Protein AF-A0A2N4SGA1-F1 (afdb_monomer)

Radius of gyration: 14.87 Å; Cα contacts (8 Å, |Δi|>4): 274; chains: 1; bounding box: 40×28×42 Å

Sequence (155 aa):
MSNAGHPCEVLADAYFIETTIGPIQKVRICLWGPPTNVFRSWHELAGVMGFTLVHVCHESFHETISSVAFSSSSPEAADVVITDGWPRGTEQLSRPLSVEDLARMGNPVLLPTPPFTVGGELSVDPCRYPHFAGYEQKKLLLPVQRAVLQHLLAT

Nearest PDB structures (foldseek):
  2ef0-assembly1_A  TM=8.907E-01  e=1.026E-07  Thermus thermophilus HB8
  4f2g-assembly1_A  TM=8.649E-01  e=8.413E-08  Burkholderia thailandensis E264
  8qev-assembly1_C  TM=8.915E-01  e=1.629E-07  Arabidopsis thaliana
  8qeu-assembly1_C  TM=8.936E-01  e=2.122E-07  Arabidopsis thaliana
  8qev-assembly1_A  TM=8.881E-01  e=2.587E-07  Arabidopsis thaliana

Mean predicted aligned error: 2.51 Å

Structure (mmCIF, N/CA/C/O backbone):
data_AF-A0A2N4SGA1-F1
#
_entry.id   AF-A0A2N4SGA1-F1
#
loop_
_atom_site.group_PDB
_atom_site.id
_atom_site.type_symbol
_atom_site.label_atom_id
_atom_site.label_alt_id
_atom_site.label_comp_id
_atom_site.label_asym_id
_atom_site.label_entity_id
_atom_site.label_seq_id
_atom_site.pdbx_PDB_ins_code
_atom_site.Cartn_x
_atom_site.Cartn_y
_atom_site.Cartn_z
_atom_site.occupancy
_atom_site.B_iso_or_equiv
_atom_site.auth_seq_id
_atom_site.auth_comp_id
_atom_site.auth_asym_id
_atom_site.auth_atom_id
_atom_site.pdbx_PDB_model_num
ATOM 1 N N . MET A 1 1 ? -3.295 12.335 8.529 1.00 90.31 1 MET A N 1
ATOM 2 C CA . MET A 1 1 ? -1.951 11.940 8.064 1.00 90.31 1 MET A CA 1
ATOM 3 C C . MET A 1 1 ? -0.922 12.715 8.868 1.00 90.31 1 MET A C 1
ATOM 5 O O . MET A 1 1 ? -1.178 13.871 9.186 1.00 90.31 1 MET A O 1
ATOM 9 N N . SER A 1 2 ? 0.206 12.095 9.195 1.00 95.69 2 SER A N 1
ATOM 10 C CA . SER A 1 2 ? 1.396 12.749 9.747 1.00 95.69 2 SER A CA 1
ATOM 11 C C . SER A 1 2 ? 2.645 12.219 9.037 1.00 95.69 2 SER A C 1
ATOM 13 O O . SER A 1 2 ? 2.550 11.318 8.204 1.00 95.69 2 SER A O 1
ATOM 15 N N . ASN A 1 3 ? 3.828 12.727 9.387 1.00 93.00 3 ASN A N 1
ATOM 16 C CA . ASN A 1 3 ? 5.085 12.132 8.919 1.00 93.00 3 ASN A CA 1
ATOM 17 C C . ASN A 1 3 ? 5.270 10.691 9.421 1.00 93.00 3 ASN A C 1
ATOM 19 O O . ASN A 1 3 ? 5.957 9.904 8.776 1.00 93.00 3 ASN A O 1
ATOM 23 N N . ALA A 1 4 ? 4.674 10.337 10.562 1.00 93.50 4 ALA A N 1
ATOM 24 C CA . ALA A 1 4 ? 4.817 9.012 11.152 1.00 93.50 4 ALA A CA 1
ATOM 25 C C . ALA A 1 4 ? 3.884 7.985 10.495 1.00 93.50 4 ALA A C 1
ATOM 27 O O . ALA A 1 4 ? 4.346 6.891 10.184 1.00 93.50 4 ALA A O 1
ATOM 28 N N . GLY A 1 5 ? 2.626 8.352 10.215 1.00 96.50 5 GLY A N 1
ATOM 29 C CA . GLY A 1 5 ? 1.622 7.403 9.730 1.00 96.50 5 GLY A CA 1
ATOM 30 C C . GLY A 1 5 ? 0.476 8.012 8.919 1.00 96.50 5 GLY A C 1
ATOM 31 O O . GLY A 1 5 ? 0.158 9.207 9.014 1.00 96.50 5 GLY A O 1
ATOM 32 N N . HIS A 1 6 ? -0.189 7.153 8.149 1.00 97.94 6 HIS A N 1
ATOM 33 C CA . HIS A 1 6 ? -1.406 7.463 7.402 1.00 97.94 6 HIS A CA 1
ATOM 34 C C . HIS A 1 6 ? -2.539 6.437 7.654 1.00 97.94 6 HIS A C 1
ATOM 36 O O . HIS A 1 6 ? -3.114 5.900 6.709 1.00 97.94 6 HIS A O 1
ATOM 42 N N . PRO A 1 7 ? -2.956 6.200 8.913 1.00 97.62 7 PRO A N 1
ATOM 43 C CA . PRO A 1 7 ? -3.817 5.066 9.268 1.00 97.62 7 PRO A CA 1
ATOM 44 C C . PRO A 1 7 ? -5.193 5.066 8.587 1.00 97.62 7 PRO A C 1
ATOM 46 O O . PRO A 1 7 ? -5.674 4.011 8.203 1.00 97.62 7 PRO A O 1
ATOM 49 N N . CYS A 1 8 ? -5.826 6.226 8.369 1.00 97.88 8 CYS A N 1
ATOM 50 C CA . CYS A 1 8 ? -7.130 6.264 7.689 1.00 97.88 8 CYS A CA 1
ATOM 51 C C . CYS A 1 8 ? -7.067 5.869 6.204 1.00 97.88 8 CYS A C 1
ATOM 53 O O . CYS A 1 8 ? -8.092 5.485 5.655 1.00 97.88 8 CYS A O 1
ATOM 55 N N . GLU A 1 9 ? -5.900 5.998 5.563 1.00 98.38 9 GLU A N 1
ATOM 56 C CA . GLU A 1 9 ? -5.691 5.504 4.195 1.00 98.38 9 GLU A CA 1
ATOM 57 C C . GLU A 1 9 ? -5.621 3.982 4.218 1.00 98.38 9 GLU A C 1
ATOM 59 O O . GLU A 1 9 ? -6.418 3.311 3.575 1.00 98.38 9 GLU A O 1
ATOM 64 N N . VAL A 1 10 ? -4.744 3.454 5.074 1.00 98.56 10 VAL A N 1
ATOM 65 C CA . VAL A 1 10 ? -4.513 2.017 5.232 1.00 98.56 10 VAL A CA 1
ATOM 66 C C . VAL A 1 10 ? -5.769 1.275 5.689 1.00 98.56 10 VAL A C 1
ATOM 68 O O . VAL A 1 10 ? -6.042 0.184 5.207 1.00 98.56 10 VAL A O 1
ATOM 71 N N . LEU A 1 11 ? -6.586 1.860 6.569 1.00 98.62 11 LEU A N 1
ATOM 72 C CA . LEU A 1 11 ? -7.875 1.273 6.946 1.00 98.62 11 LEU A CA 1
ATOM 73 C C . LEU A 1 11 ? -8.864 1.238 5.774 1.00 98.62 11 LEU A C 1
ATOM 75 O O . LEU A 1 11 ? -9.656 0.303 5.683 1.00 98.62 11 LEU A O 1
ATOM 79 N N . ALA A 1 12 ? -8.834 2.231 4.882 1.00 98.69 12 ALA A N 1
ATOM 80 C CA . ALA A 1 12 ? -9.680 2.228 3.694 1.00 98.69 12 ALA A CA 1
ATOM 81 C C . ALA A 1 12 ? -9.192 1.220 2.648 1.00 98.69 12 ALA A C 1
ATOM 83 O O . ALA A 1 12 ? -10.019 0.508 2.079 1.00 98.69 12 ALA A O 1
ATOM 84 N N . ASP A 1 13 ? -7.876 1.089 2.461 1.00 98.69 13 ASP A N 1
ATOM 85 C CA . ASP A 1 13 ? -7.301 0.008 1.657 1.00 98.69 13 ASP A CA 1
ATOM 86 C C . ASP A 1 13 ? -7.669 -1.365 2.227 1.00 98.69 13 ASP A C 1
ATOM 88 O O . ASP A 1 13 ? -8.148 -2.234 1.507 1.00 98.69 13 ASP A O 1
ATOM 92 N N . ALA A 1 14 ? -7.481 -1.571 3.530 1.00 98.62 14 ALA A N 1
ATOM 93 C CA . ALA A 1 14 ? -7.787 -2.832 4.193 1.00 98.62 14 ALA A CA 1
ATOM 94 C C . ALA A 1 14 ? -9.269 -3.190 4.058 1.00 98.62 14 ALA A C 1
ATOM 96 O O . ALA A 1 14 ? -9.598 -4.331 3.744 1.00 98.62 14 ALA A O 1
ATOM 97 N N . TYR A 1 15 ? -10.161 -2.209 4.216 1.00 98.69 15 TYR A N 1
ATOM 98 C CA . TYR A 1 15 ? -11.590 -2.395 3.987 1.00 98.69 15 TYR A CA 1
ATOM 99 C C . TYR A 1 15 ? -11.901 -2.744 2.524 1.00 98.69 15 TYR A C 1
ATOM 101 O O . TYR A 1 15 ? -12.713 -3.634 2.268 1.00 98.69 15 TYR A O 1
ATOM 109 N N . PHE A 1 16 ? -11.240 -2.099 1.557 1.00 98.81 16 PHE A N 1
ATOM 110 C CA . PHE A 1 16 ? -11.352 -2.455 0.140 1.00 98.81 16 PHE A CA 1
ATOM 111 C C . PHE A 1 16 ? -10.943 -3.914 -0.107 1.00 98.81 16 PHE A C 1
ATOM 113 O O . PHE A 1 16 ? -11.695 -4.667 -0.727 1.00 98.81 16 PHE A O 1
ATOM 120 N N . ILE A 1 17 ? -9.781 -4.322 0.412 1.00 98.69 17 ILE A N 1
ATOM 121 C CA . ILE A 1 17 ? -9.246 -5.680 0.267 1.00 98.69 17 ILE A CA 1
ATOM 122 C C . ILE A 1 17 ? -10.202 -6.703 0.885 1.00 98.69 17 ILE A C 1
ATOM 124 O O . ILE A 1 17 ? -10.622 -7.628 0.190 1.00 98.69 17 ILE A O 1
ATOM 128 N N . GLU A 1 18 ? -10.598 -6.493 2.143 1.00 98.38 18 GLU A N 1
ATOM 129 C CA . GLU A 1 18 ? -11.495 -7.378 2.897 1.00 98.38 18 GLU A CA 1
ATOM 130 C C . GLU A 1 18 ? -12.815 -7.625 2.152 1.00 98.38 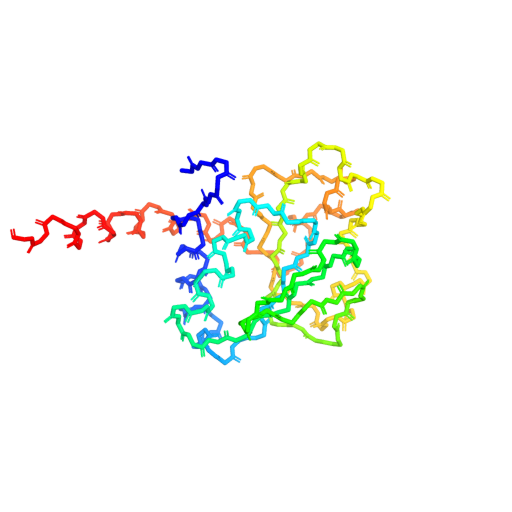18 GLU A C 1
ATOM 132 O O . GLU A 1 18 ? -13.320 -8.745 2.104 1.00 98.38 18 GLU A O 1
ATOM 137 N N . THR A 1 19 ? -13.373 -6.574 1.544 1.00 98.25 19 THR A N 1
ATOM 138 C CA . THR A 1 19 ? -14.709 -6.618 0.932 1.00 98.25 19 THR A CA 1
ATOM 139 C C . THR A 1 19 ? -14.718 -7.002 -0.545 1.00 98.25 19 THR A C 1
ATOM 141 O O . THR A 1 19 ? -15.749 -7.458 -1.037 1.00 98.25 19 THR A O 1
ATOM 144 N N . THR A 1 20 ? -13.601 -6.831 -1.256 1.00 98.12 20 THR A N 1
ATOM 145 C CA . THR A 1 20 ? -13.543 -7.011 -2.719 1.00 98.12 20 THR A CA 1
ATOM 146 C C . THR A 1 20 ? -12.687 -8.201 -3.137 1.00 98.12 20 THR A C 1
ATOM 148 O O . THR A 1 20 ? -12.990 -8.859 -4.129 1.00 98.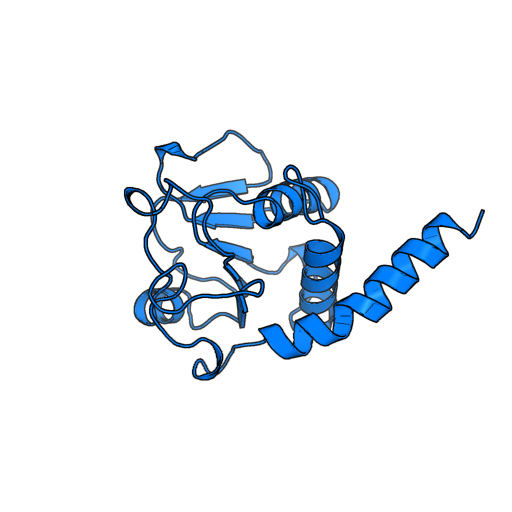12 20 THR A O 1
ATOM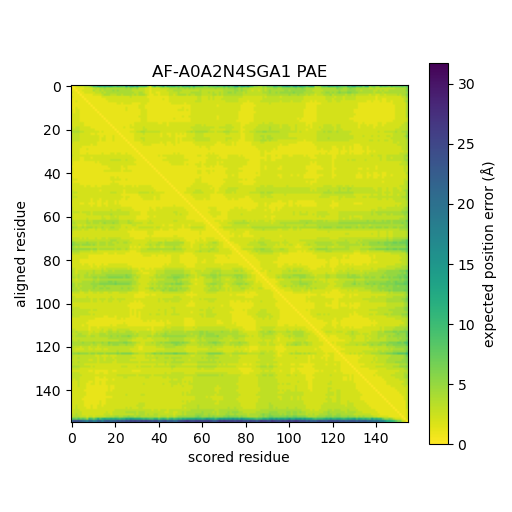 151 N N . ILE A 1 21 ? -11.614 -8.480 -2.398 1.00 97.69 21 ILE A N 1
ATOM 152 C CA . ILE A 1 21 ? -10.614 -9.491 -2.763 1.00 97.69 21 ILE A CA 1
ATOM 153 C C . ILE A 1 21 ? -10.780 -10.726 -1.881 1.00 97.69 21 ILE A C 1
ATOM 155 O O . ILE A 1 21 ? -10.804 -11.851 -2.378 1.00 97.69 21 ILE A O 1
ATOM 159 N N . GLY A 1 22 ? -10.949 -10.521 -0.578 1.00 98.00 22 GLY A N 1
ATOM 160 C CA . GLY A 1 22 ? -11.203 -11.581 0.387 1.00 98.00 22 GLY A CA 1
ATOM 161 C C . GLY A 1 22 ? -10.638 -11.251 1.766 1.00 98.00 22 GLY A C 1
ATOM 162 O O . GLY A 1 22 ? -10.036 -10.192 1.937 1.00 98.00 22 GLY A O 1
ATOM 163 N N . PRO A 1 23 ? -10.791 -12.170 2.739 1.00 98.12 23 PRO A N 1
ATOM 164 C CA . PRO A 1 23 ? -10.335 -11.954 4.109 1.00 98.12 23 PRO A CA 1
ATOM 165 C C . PRO A 1 23 ? -8.863 -11.553 4.137 1.00 98.12 23 PRO A C 1
ATOM 167 O O . PRO A 1 23 ? -8.021 -12.315 3.657 1.00 98.12 23 PRO A O 1
ATOM 170 N N . ILE A 1 24 ? -8.545 -10.389 4.699 1.00 97.50 24 ILE A N 1
ATOM 171 C CA . ILE A 1 24 ? -7.235 -9.741 4.574 1.00 97.50 24 ILE A CA 1
ATOM 172 C C . ILE A 1 24 ? -6.090 -10.633 5.062 1.00 97.50 24 ILE A C 1
ATOM 174 O O . ILE A 1 24 ? -5.020 -10.649 4.463 1.00 97.50 24 ILE A O 1
ATOM 178 N N . GLN A 1 25 ? -6.334 -11.475 6.072 1.00 97.31 25 GLN A N 1
ATOM 179 C CA . GLN A 1 25 ? -5.352 -12.434 6.593 1.00 97.31 25 GLN A CA 1
ATOM 180 C C . GLN A 1 25 ? -4.988 -13.550 5.601 1.00 97.31 25 GLN A C 1
ATOM 182 O O . GLN A 1 25 ? -4.027 -14.283 5.826 1.00 97.31 25 GLN A O 1
ATOM 187 N N . LYS A 1 26 ? -5.768 -13.722 4.531 1.00 98.12 26 LYS A N 1
ATOM 188 C CA . LYS A 1 26 ? -5.543 -14.708 3.465 1.00 98.12 26 LYS A CA 1
ATOM 189 C C . LYS A 1 26 ? -5.04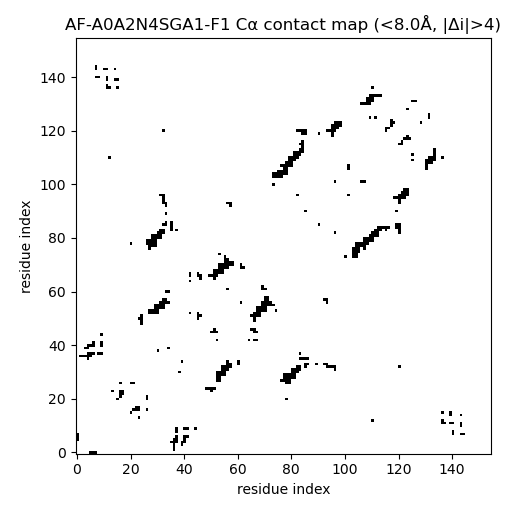2 -14.073 2.167 1.00 98.12 26 LYS A C 1
ATOM 191 O O . LYS A 1 26 ? -4.723 -14.812 1.239 1.00 98.12 26 LYS A O 1
ATOM 196 N N . VAL A 1 27 ? -4.990 -12.743 2.088 1.00 98.56 27 VAL A N 1
ATOM 197 C CA . VAL A 1 27 ? -4.576 -11.997 0.893 1.00 98.56 27 VAL A CA 1
ATOM 198 C C . VAL A 1 27 ? -3.070 -11.745 0.941 1.00 98.56 27 VAL A C 1
ATOM 200 O O . VAL A 1 27 ? -2.532 -11.296 1.951 1.00 98.56 27 VAL A O 1
ATOM 203 N N . ARG A 1 28 ? -2.369 -11.998 -0.167 1.00 98.75 28 ARG A N 1
ATOM 204 C CA . ARG A 1 28 ? -0.934 -11.712 -0.304 1.00 98.75 28 ARG A CA 1
ATOM 205 C C . ARG A 1 28 ?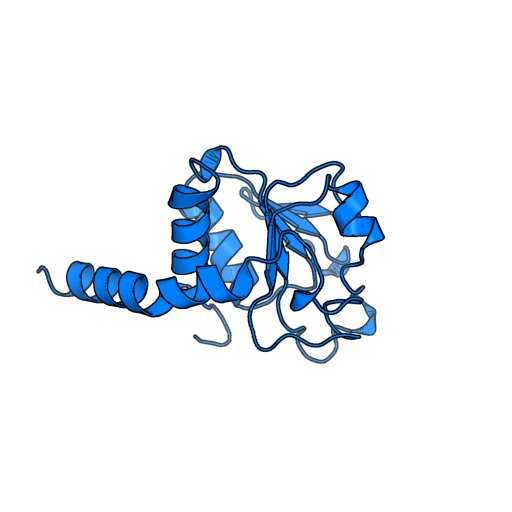 -0.734 -10.247 -0.667 1.00 98.75 28 ARG A C 1
ATOM 207 O O . ARG A 1 28 ? -0.904 -9.853 -1.824 1.00 98.75 28 ARG A O 1
ATOM 214 N N . ILE A 1 29 ? -0.371 -9.453 0.333 1.00 98.88 29 ILE A N 1
ATOM 215 C CA . ILE A 1 29 ? -0.157 -8.009 0.204 1.00 98.88 29 ILE A CA 1
ATOM 216 C C . ILE A 1 29 ? 1.333 -7.727 0.006 1.00 98.88 29 ILE A C 1
ATOM 218 O O . ILE A 1 29 ? 2.169 -8.176 0.792 1.00 98.88 29 ILE A O 1
ATOM 222 N N . CYS A 1 30 ? 1.655 -6.961 -1.035 1.00 98.88 30 CYS A N 1
ATOM 223 C CA . CYS A 1 30 ? 3.003 -6.508 -1.349 1.00 98.88 30 CYS A CA 1
ATOM 224 C C . CYS A 1 30 ? 3.072 -4.975 -1.319 1.00 98.88 30 CYS A C 1
ATOM 226 O O . CYS A 1 30 ? 2.399 -4.301 -2.094 1.00 98.88 30 CYS A O 1
ATOM 228 N N . LEU A 1 31 ? 3.924 -4.419 -0.463 1.00 98.88 31 LEU A N 1
ATOM 229 C CA . LEU A 1 31 ? 4.294 -3.004 -0.465 1.00 98.88 31 LEU A CA 1
ATOM 230 C C . LEU A 1 31 ? 5.506 -2.811 -1.378 1.00 98.88 31 LEU A C 1
ATOM 232 O O . LEU A 1 31 ? 6.466 -3.574 -1.283 1.00 98.88 31 LEU A O 1
ATOM 236 N N . TRP A 1 32 ? 5.481 -1.806 -2.248 1.00 98.75 32 TRP A N 1
ATOM 237 C CA . TRP A 1 32 ? 6.531 -1.568 -3.235 1.00 98.75 32 TRP A CA 1
ATOM 238 C C . TRP A 1 32 ? 7.129 -0.170 -3.136 1.00 98.75 32 TRP A C 1
ATOM 240 O O . TRP A 1 32 ? 6.462 0.821 -3.447 1.00 98.75 32 TRP A O 1
ATOM 250 N N . GLY A 1 33 ? 8.413 -0.098 -2.791 1.00 98.25 33 GLY A N 1
ATOM 251 C CA . GLY A 1 33 ? 9.167 1.149 -2.701 1.00 98.25 33 GLY A CA 1
ATOM 252 C C . GLY A 1 33 ? 9.769 1.388 -1.312 1.00 98.25 33 GLY A C 1
ATOM 253 O O . GLY A 1 33 ? 9.636 0.553 -0.416 1.00 98.25 33 GLY A O 1
ATOM 254 N N . PRO A 1 34 ? 10.450 2.524 -1.109 1.00 97.94 34 PRO A N 1
ATOM 255 C CA . PRO A 1 34 ? 11.072 2.878 0.162 1.00 97.94 34 PRO A CA 1
ATOM 256 C C . PRO A 1 34 ? 10.017 3.054 1.275 1.00 97.94 34 PRO A C 1
ATOM 258 O O . PRO A 1 34 ? 8.847 3.299 0.980 1.00 97.94 34 PRO A O 1
ATOM 261 N N . PRO A 1 35 ? 10.393 2.958 2.564 1.00 97.56 35 PRO A N 1
ATOM 262 C CA . PRO A 1 35 ? 9.454 3.140 3.668 1.00 97.56 35 PRO A CA 1
ATOM 263 C C . PRO A 1 35 ? 8.790 4.525 3.671 1.00 97.56 35 PRO A C 1
ATOM 265 O O . PRO A 1 35 ? 9.455 5.555 3.806 1.00 97.56 35 PRO A O 1
ATOM 268 N N . THR A 1 36 ? 7.459 4.553 3.617 1.00 98.06 36 THR A N 1
ATOM 269 C CA . THR A 1 36 ? 6.645 5.773 3.735 1.00 98.06 36 THR A CA 1
ATOM 270 C C . THR A 1 36 ? 5.791 5.759 5.003 1.00 98.06 36 THR A C 1
ATOM 272 O O . THR A 1 36 ? 5.793 4.795 5.771 1.00 98.06 36 THR A O 1
ATOM 275 N N . ASN A 1 37 ? 5.059 6.845 5.263 1.00 98.06 37 ASN A N 1
ATOM 276 C CA . ASN A 1 37 ? 4.081 6.876 6.353 1.00 98.06 37 ASN A CA 1
ATOM 277 C C . ASN A 1 37 ? 2.886 5.937 6.088 1.00 98.06 37 ASN A C 1
ATOM 279 O O . ASN A 1 37 ? 2.330 5.393 7.040 1.00 98.06 37 ASN A O 1
ATOM 283 N N . VAL A 1 38 ? 2.521 5.700 4.825 1.00 98.56 38 VAL A N 1
ATOM 284 C CA . VAL A 1 38 ? 1.527 4.693 4.429 1.00 98.56 38 VAL A CA 1
ATOM 285 C C . VAL A 1 38 ? 2.050 3.293 4.743 1.00 98.56 38 VAL A C 1
ATOM 287 O O . VAL A 1 38 ? 1.360 2.518 5.401 1.00 98.56 38 VAL A O 1
ATOM 290 N N . PHE A 1 39 ? 3.294 2.979 4.366 1.00 98.62 39 PHE A N 1
ATOM 291 C CA . PHE A 1 39 ? 3.871 1.652 4.615 1.00 98.62 39 PHE A CA 1
ATOM 292 C C . PHE A 1 39 ? 4.075 1.355 6.098 1.00 98.62 39 PHE A C 1
ATOM 294 O O . PHE A 1 39 ? 3.752 0.256 6.536 1.00 98.62 39 PHE A O 1
ATOM 301 N N . ARG A 1 40 ? 4.504 2.341 6.897 1.00 98.44 40 ARG A N 1
ATOM 302 C CA . ARG A 1 40 ? 4.555 2.182 8.360 1.00 98.44 40 ARG A CA 1
ATOM 303 C C . ARG A 1 40 ? 3.180 1.866 8.950 1.00 98.44 40 ARG A C 1
ATOM 305 O O . ARG A 1 40 ? 3.062 0.963 9.770 1.00 98.44 40 ARG A O 1
ATOM 312 N N . SER A 1 41 ? 2.124 2.535 8.486 1.00 98.75 41 SER A N 1
ATOM 313 C CA . SER A 1 41 ? 0.756 2.209 8.910 1.00 98.75 41 SER A CA 1
ATOM 314 C C . SER A 1 41 ? 0.295 0.818 8.449 1.00 98.75 41 SER A C 1
ATOM 316 O O . SER A 1 41 ? -0.453 0.164 9.171 1.00 98.75 41 SER A O 1
ATOM 318 N N . TRP A 1 42 ? 0.762 0.326 7.298 1.00 98.81 42 TRP A N 1
ATOM 319 C CA . TRP A 1 42 ? 0.543 -1.060 6.869 1.00 98.81 42 TRP A CA 1
ATOM 320 C C . TRP A 1 42 ? 1.266 -2.077 7.755 1.00 98.81 42 TRP A C 1
ATOM 322 O O . TRP A 1 42 ? 0.676 -3.098 8.108 1.00 98.81 42 TRP A O 1
ATOM 332 N N . HIS A 1 43 ? 2.514 -1.798 8.144 1.00 98.75 43 HIS A N 1
ATOM 333 C CA . HIS A 1 43 ? 3.276 -2.639 9.075 1.00 98.75 43 HIS A CA 1
ATOM 334 C C . HIS A 1 43 ? 2.556 -2.762 10.425 1.00 98.75 43 HIS A C 1
ATOM 336 O O . HIS A 1 43 ? 2.392 -3.872 10.940 1.00 98.75 43 HIS A O 1
ATOM 342 N N . GLU A 1 44 ? 2.075 -1.635 10.963 1.00 98.50 44 GLU A N 1
ATOM 343 C CA . GLU A 1 44 ? 1.275 -1.584 12.193 1.00 98.50 44 GLU A CA 1
ATOM 344 C C . GLU A 1 44 ? -0.024 -2.388 12.055 1.00 98.50 44 GLU A C 1
ATOM 346 O O . GLU A 1 44 ? -0.319 -3.228 12.909 1.00 98.50 44 GLU A O 1
ATOM 351 N N . LEU A 1 45 ? -0.777 -2.183 10.967 1.00 98.62 45 LEU A N 1
ATOM 352 C CA . LEU A 1 45 ? -2.025 -2.908 10.727 1.00 98.62 45 LEU A CA 1
ATOM 353 C C . LEU A 1 45 ? -1.791 -4.421 10.667 1.00 98.62 45 LEU A C 1
ATOM 355 O O . LEU A 1 45 ? -2.537 -5.169 11.297 1.00 98.62 45 LEU A O 1
ATOM 359 N N . ALA A 1 46 ? -0.755 -4.869 9.954 1.00 98.62 46 ALA A N 1
ATOM 360 C CA . ALA A 1 46 ? -0.404 -6.283 9.848 1.00 98.62 46 ALA A CA 1
ATOM 361 C C . ALA A 1 46 ? -0.127 -6.906 11.225 1.00 98.62 46 ALA A C 1
ATOM 363 O O . ALA A 1 46 ? -0.622 -7.993 11.529 1.00 98.62 46 ALA A O 1
ATOM 364 N N . GLY A 1 47 ? 0.582 -6.176 12.094 1.00 98.25 47 GLY A N 1
ATOM 365 C CA . GLY A 1 47 ? 0.821 -6.586 13.477 1.00 98.25 47 GLY A CA 1
ATOM 366 C C . GLY A 1 47 ? -0.463 -6.679 14.308 1.00 98.25 47 GLY A C 1
ATOM 367 O O . GLY A 1 47 ? -0.674 -7.672 15.000 1.00 98.25 47 GLY A O 1
ATOM 368 N N . VAL A 1 48 ? -1.345 -5.679 14.211 1.00 97.75 48 VAL A N 1
ATOM 369 C CA . VAL A 1 48 ? -2.619 -5.637 14.956 1.00 97.75 48 VAL A CA 1
ATOM 370 C C . VAL A 1 48 ? -3.598 -6.718 14.488 1.00 97.75 48 VAL A C 1
ATOM 372 O O . VAL A 1 48 ? -4.294 -7.320 15.302 1.00 97.75 48 VAL A O 1
ATOM 375 N N . MET A 1 49 ? -3.663 -6.972 13.181 1.00 97.25 49 MET A N 1
ATOM 376 C CA . MET A 1 49 ? -4.617 -7.899 12.561 1.00 97.25 49 MET A CA 1
ATOM 377 C C . MET A 1 49 ? -4.097 -9.334 12.431 1.00 97.25 49 MET A C 1
ATOM 379 O O . MET A 1 49 ? -4.858 -10.212 12.018 1.00 97.25 49 MET A O 1
ATOM 383 N N . GLY A 1 50 ? -2.830 -9.577 12.778 1.00 97.12 50 GLY A N 1
ATOM 384 C CA . GLY A 1 50 ? -2.231 -10.909 12.817 1.00 97.12 50 GLY A CA 1
ATOM 385 C C . GLY A 1 50 ? -1.983 -11.527 11.441 1.00 97.12 50 GLY A C 1
ATOM 386 O O . GLY A 1 50 ? -2.216 -12.721 11.268 1.00 97.12 50 GLY A O 1
ATOM 387 N N . PHE A 1 51 ? -1.524 -10.739 10.465 1.00 98.00 51 PHE A N 1
ATOM 388 C CA . PHE A 1 51 ? -1.101 -11.244 9.154 1.00 98.00 51 PHE A CA 1
ATOM 389 C C . PHE A 1 51 ? 0.314 -10.779 8.798 1.00 98.00 51 PHE A C 1
ATOM 391 O O . PHE A 1 51 ? 0.877 -9.895 9.442 1.00 98.00 51 PHE A O 1
ATOM 398 N N . THR A 1 52 ? 0.895 -11.394 7.769 1.00 98.31 52 THR A N 1
ATOM 399 C CA . THR A 1 52 ? 2.209 -11.020 7.237 1.00 98.31 52 THR A CA 1
ATOM 400 C C . THR A 1 52 ? 2.047 -10.409 5.855 1.00 98.31 52 THR A C 1
ATOM 402 O O . THR A 1 52 ? 1.305 -10.937 5.028 1.00 98.31 52 THR A O 1
ATOM 405 N N . LEU A 1 53 ? 2.762 -9.319 5.593 1.00 98.62 53 LEU A N 1
ATOM 406 C CA . LEU A 1 53 ? 2.878 -8.721 4.263 1.00 98.62 53 LEU A CA 1
ATOM 407 C C . LEU A 1 53 ? 4.323 -8.787 3.760 1.00 98.62 53 LEU A C 1
ATOM 409 O O . LEU A 1 53 ? 5.255 -8.963 4.547 1.00 98.62 53 LEU A O 1
ATOM 413 N N . VAL A 1 54 ? 4.511 -8.633 2.452 1.00 98.81 54 VAL A N 1
ATOM 414 C CA . VAL A 1 54 ? 5.836 -8.480 1.837 1.00 98.81 54 VAL A CA 1
ATOM 415 C C . VAL A 1 54 ? 6.114 -6.997 1.628 1.00 98.81 54 VAL A C 1
ATOM 417 O O . VAL A 1 54 ? 5.247 -6.277 1.139 1.00 98.81 54 VAL A O 1
ATOM 420 N N . HIS A 1 55 ? 7.317 -6.528 1.952 1.00 98.88 55 HIS A N 1
ATOM 421 C CA . HIS A 1 55 ? 7.762 -5.174 1.613 1.00 98.88 55 HIS A CA 1
ATOM 422 C C . HIS A 1 55 ? 8.990 -5.252 0.709 1.00 98.88 55 HIS A C 1
ATOM 424 O O . HIS A 1 55 ? 10.077 -5.622 1.147 1.00 98.88 55 HIS A O 1
ATOM 430 N N . VAL A 1 56 ? 8.795 -4.911 -0.565 1.00 98.75 56 VAL A N 1
ATOM 431 C CA . VAL A 1 56 ? 9.851 -4.853 -1.572 1.00 98.75 56 VAL A CA 1
ATOM 432 C C . VAL A 1 56 ? 10.519 -3.482 -1.559 1.00 98.75 56 VAL A C 1
ATOM 434 O O . VAL A 1 56 ? 9.915 -2.486 -1.970 1.00 98.75 56 VAL A O 1
ATOM 437 N N . CYS A 1 57 ? 11.768 -3.425 -1.106 1.00 98.44 57 CYS A N 1
ATOM 438 C CA . CYS A 1 57 ? 12.574 -2.207 -1.050 1.00 98.44 57 CYS A CA 1
ATOM 439 C C . CYS A 1 57 ? 14.074 -2.540 -1.058 1.00 98.44 57 CYS A C 1
ATOM 441 O O . CYS A 1 57 ? 14.463 -3.701 -1.046 1.00 98.44 57 CYS A O 1
ATOM 443 N N . HIS A 1 58 ? 14.940 -1.530 -1.141 1.00 98.12 58 HIS A N 1
ATOM 444 C CA . HIS A 1 58 ? 16.380 -1.760 -1.035 1.00 98.12 58 HIS A CA 1
ATOM 445 C C . HIS A 1 58 ? 16.760 -2.271 0.361 1.00 98.12 58 HIS A C 1
ATOM 447 O O . HIS A 1 58 ? 16.221 -1.806 1.363 1.00 98.12 58 HIS A O 1
ATOM 453 N N . GLU A 1 59 ? 17.743 -3.168 0.431 1.00 97.62 59 GLU A N 1
ATOM 454 C CA . GLU A 1 59 ? 18.167 -3.852 1.663 1.00 97.62 59 GLU A CA 1
ATOM 455 C C . GLU A 1 59 ? 18.574 -2.915 2.806 1.00 97.62 59 GLU A C 1
ATOM 457 O O . GLU A 1 59 ? 18.386 -3.239 3.976 1.00 97.62 59 GLU A O 1
ATOM 462 N N . SER A 1 60 ? 19.060 -1.712 2.486 1.00 97.38 60 SER A N 1
ATOM 463 C CA . SER A 1 60 ? 19.369 -0.675 3.483 1.00 97.38 60 SER A CA 1
ATOM 464 C C . SER A 1 60 ? 18.147 -0.172 4.258 1.00 97.38 60 SER A C 1
ATOM 466 O O . SER A 1 60 ? 18.315 0.513 5.263 1.00 97.38 60 SER A O 1
ATOM 468 N N . PHE A 1 61 ? 16.934 -0.445 3.772 1.00 97.69 61 PHE A N 1
ATOM 469 C CA . PHE A 1 61 ? 15.673 -0.103 4.427 1.00 97.69 61 PHE A CA 1
ATOM 470 C C . PHE A 1 61 ? 15.060 -1.274 5.201 1.00 97.69 61 PHE A C 1
ATOM 472 O O . PHE A 1 61 ? 13.979 -1.116 5.761 1.00 97.69 61 PHE A O 1
ATOM 479 N N . HIS A 1 62 ? 15.694 -2.449 5.210 1.00 98.12 62 HIS A N 1
ATOM 480 C CA . HIS A 1 62 ? 15.150 -3.602 5.915 1.00 98.12 62 HIS A CA 1
ATOM 481 C C . HIS A 1 62 ? 15.204 -3.394 7.429 1.00 98.12 62 HIS A C 1
ATOM 483 O O . HIS A 1 62 ? 16.225 -2.998 7.992 1.00 98.12 62 HIS A O 1
ATOM 489 N N . GLU A 1 63 ? 14.106 -3.738 8.092 1.00 97.25 63 GLU A N 1
ATOM 490 C CA . GLU A 1 63 ? 13.969 -3.703 9.545 1.00 97.25 63 GLU A CA 1
ATOM 491 C C . GLU A 1 63 ? 13.570 -5.088 10.073 1.00 97.25 63 GLU A C 1
ATOM 493 O O . GLU A 1 63 ? 13.153 -5.972 9.325 1.00 97.25 63 GLU A O 1
ATOM 498 N N . THR A 1 64 ? 13.690 -5.302 11.384 1.00 97.06 64 THR A N 1
ATOM 499 C CA . THR A 1 64 ? 13.202 -6.533 12.025 1.00 97.06 64 THR A CA 1
ATOM 500 C C . THR A 1 64 ? 11.796 -6.307 12.571 1.00 97.06 64 THR A C 1
ATOM 502 O O . THR A 1 64 ? 11.630 -5.841 13.696 1.00 97.06 64 THR A O 1
ATOM 505 N N . ILE A 1 65 ? 10.784 -6.644 11.770 1.00 97.12 65 ILE A N 1
ATOM 506 C CA . ILE A 1 65 ? 9.363 -6.525 12.124 1.00 97.12 65 ILE A CA 1
ATOM 507 C C . ILE A 1 65 ? 8.694 -7.877 11.863 1.00 97.12 65 ILE A C 1
ATOM 509 O O . ILE A 1 65 ? 8.722 -8.381 10.746 1.00 97.12 65 ILE A O 1
ATOM 513 N N . SER A 1 66 ? 8.085 -8.483 12.886 1.00 96.94 66 SER A N 1
ATOM 514 C CA . SER A 1 66 ? 7.552 -9.855 12.805 1.00 96.94 66 SER A CA 1
ATOM 515 C C . SER A 1 66 ? 6.440 -10.040 11.765 1.00 96.94 66 SER A C 1
ATOM 517 O O . SER A 1 66 ? 6.295 -11.127 11.211 1.00 96.94 66 SER A O 1
ATOM 519 N N . SER A 1 67 ? 5.660 -8.994 11.491 1.00 98.12 67 SER A N 1
ATOM 520 C CA . SER A 1 67 ? 4.565 -8.988 10.515 1.00 98.12 67 SER A CA 1
ATOM 521 C C . SER A 1 67 ? 5.002 -8.605 9.092 1.00 98.12 67 SER A C 1
ATOM 523 O O . SER A 1 67 ? 4.154 -8.501 8.204 1.00 98.12 67 SER A O 1
ATOM 525 N N . VAL A 1 68 ? 6.301 -8.400 8.841 1.00 98.62 68 VAL A N 1
ATOM 526 C CA . VAL A 1 68 ? 6.810 -7.908 7.552 1.00 98.62 68 VAL A CA 1
ATOM 527 C C . VAL A 1 68 ? 7.940 -8.796 7.042 1.00 98.62 68 VAL A C 1
ATOM 529 O O . VAL A 1 68 ? 8.994 -8.918 7.660 1.00 98.62 68 VAL A O 1
ATOM 532 N N . ALA A 1 69 ? 7.739 -9.377 5.863 1.00 98.44 69 ALA A N 1
ATOM 533 C CA . ALA A 1 69 ? 8.783 -10.049 5.105 1.00 98.44 69 ALA A CA 1
ATOM 534 C C . ALA A 1 69 ? 9.419 -9.057 4.119 1.00 98.44 69 ALA A C 1
ATOM 536 O O . ALA A 1 69 ? 8.866 -8.773 3.056 1.00 98.44 69 ALA A O 1
ATOM 537 N N . PHE A 1 70 ? 10.578 -8.505 4.473 1.00 98.62 70 PHE A N 1
ATOM 538 C CA . PHE A 1 70 ? 11.330 -7.621 3.582 1.00 98.62 70 PHE A CA 1
ATOM 539 C C . PHE A 1 70 ? 12.017 -8.395 2.446 1.00 98.62 70 PHE A C 1
ATOM 541 O O . PHE A 1 70 ? 12.502 -9.509 2.649 1.00 98.62 70 PHE A O 1
ATOM 548 N N . SER A 1 71 ? 12.079 -7.800 1.252 1.00 97.94 71 SER A N 1
ATOM 549 C CA . SER A 1 71 ? 12.733 -8.384 0.076 1.00 97.94 71 SER A CA 1
ATOM 550 C C . SER A 1 71 ? 13.318 -7.307 -0.840 1.00 97.94 71 SER A C 1
ATOM 552 O O . SER A 1 71 ? 12.670 -6.304 -1.114 1.00 97.94 71 SER A O 1
ATOM 554 N N . SER A 1 72 ? 14.495 -7.557 -1.417 1.00 96.94 72 SER A N 1
ATOM 555 C CA . SER A 1 72 ? 15.072 -6.693 -2.463 1.00 96.94 72 SER A CA 1
ATOM 556 C C . SER A 1 72 ? 14.555 -7.026 -3.870 1.00 96.94 72 SER A C 1
ATOM 558 O O . SER A 1 72 ? 14.844 -6.320 -4.838 1.00 96.94 72 SER A O 1
ATOM 560 N N . SER A 1 73 ? 13.795 -8.114 -4.010 1.00 95.12 73 SER A N 1
ATOM 561 C CA . SER A 1 73 ? 13.261 -8.605 -5.279 1.00 95.12 73 SER A CA 1
ATOM 562 C C . SER A 1 73 ? 11.742 -8.763 -5.236 1.00 95.12 73 SER A C 1
ATOM 564 O O . SER A 1 73 ? 11.130 -8.931 -4.180 1.00 95.12 73 SER A O 1
ATOM 566 N N . SER A 1 74 ? 11.132 -8.699 -6.421 1.00 95.12 74 SER A N 1
ATOM 567 C CA . SER A 1 74 ? 9.695 -8.927 -6.587 1.00 95.12 74 SER A CA 1
ATOM 568 C C . SER A 1 74 ? 9.333 -10.353 -6.159 1.00 95.12 74 SER A C 1
ATOM 570 O O . SER A 1 74 ? 10.013 -11.281 -6.608 1.00 95.12 74 SER A O 1
ATOM 572 N N . PRO A 1 75 ? 8.261 -10.557 -5.373 1.00 96.75 75 PRO A N 1
ATOM 573 C CA . PRO A 1 75 ? 7.775 -11.896 -5.072 1.00 96.75 75 PRO A CA 1
ATOM 574 C C . PRO A 1 75 ? 7.247 -12.581 -6.339 1.00 96.75 75 PRO A C 1
ATOM 576 O O . PRO A 1 75 ? 6.925 -11.923 -7.334 1.00 96.75 75 PRO A O 1
ATOM 579 N N . GLU A 1 76 ? 7.140 -13.909 -6.289 1.00 95.81 76 GLU A N 1
ATOM 580 C CA . GLU A 1 76 ? 6.595 -14.719 -7.390 1.00 95.81 76 GLU A CA 1
ATOM 581 C C . GLU A 1 76 ? 5.092 -14.522 -7.582 1.00 95.81 76 GLU A C 1
ATOM 583 O O . GLU A 1 76 ? 4.563 -14.810 -8.649 1.00 95.81 76 GLU A O 1
ATOM 588 N N . ALA A 1 77 ? 4.387 -14.052 -6.552 1.00 97.62 77 ALA A N 1
ATOM 589 C CA . ALA A 1 77 ? 2.973 -13.759 -6.656 1.00 97.62 77 ALA A CA 1
ATOM 590 C C . ALA A 1 77 ? 2.499 -12.810 -5.551 1.00 97.62 77 ALA A C 1
ATOM 592 O O . ALA A 1 77 ? 2.948 -12.892 -4.406 1.00 97.62 77 ALA A O 1
ATOM 593 N N . ALA A 1 78 ? 1.548 -11.952 -5.902 1.00 98.62 78 ALA A N 1
ATOM 594 C CA . ALA A 1 78 ? 0.810 -11.103 -4.979 1.00 98.62 78 ALA A CA 1
ATOM 595 C C . ALA A 1 78 ? -0.654 -11.045 -5.425 1.00 98.62 78 ALA A C 1
ATOM 597 O O . ALA A 1 78 ? -0.954 -11.214 -6.604 1.00 98.62 78 ALA A O 1
ATOM 598 N N . ASP A 1 79 ? -1.562 -10.798 -4.488 1.00 98.81 79 ASP A N 1
ATOM 599 C CA . ASP A 1 79 ? -2.965 -10.515 -4.807 1.00 98.81 79 ASP A CA 1
ATOM 600 C C . ASP A 1 79 ? -3.185 -9.001 -4.903 1.00 98.81 79 ASP A C 1
ATOM 602 O O . ASP A 1 79 ? -3.967 -8.527 -5.728 1.00 98.81 79 ASP A O 1
ATOM 606 N N . VAL A 1 80 ? -2.438 -8.237 -4.097 1.00 98.88 80 VAL A N 1
ATOM 607 C CA . VAL A 1 80 ? -2.458 -6.773 -4.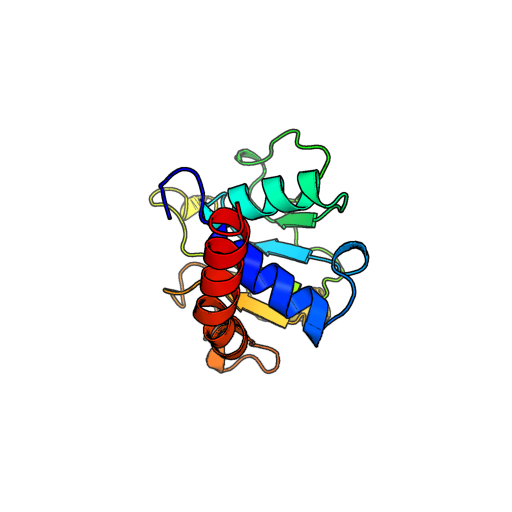073 1.00 98.88 80 VAL A CA 1
ATOM 608 C C . VAL A 1 80 ? -1.039 -6.235 -4.010 1.00 98.88 80 VAL A C 1
ATOM 610 O O . VAL A 1 80 ? -0.239 -6.672 -3.182 1.00 98.88 80 VAL A O 1
ATOM 613 N N . VAL A 1 81 ? -0.747 -5.248 -4.852 1.00 98.81 81 VAL A N 1
ATOM 614 C CA . VAL A 1 81 ? 0.456 -4.422 -4.761 1.00 98.81 81 VAL A CA 1
ATOM 615 C C . VAL A 1 81 ? 0.066 -2.993 -4.430 1.00 98.81 81 VAL A C 1
ATOM 617 O O . VAL A 1 81 ? -0.800 -2.400 -5.074 1.00 98.81 81 VAL A O 1
ATOM 620 N N . ILE A 1 82 ? 0.745 -2.444 -3.432 1.00 98.81 82 ILE A N 1
ATOM 621 C CA . ILE A 1 82 ? 0.535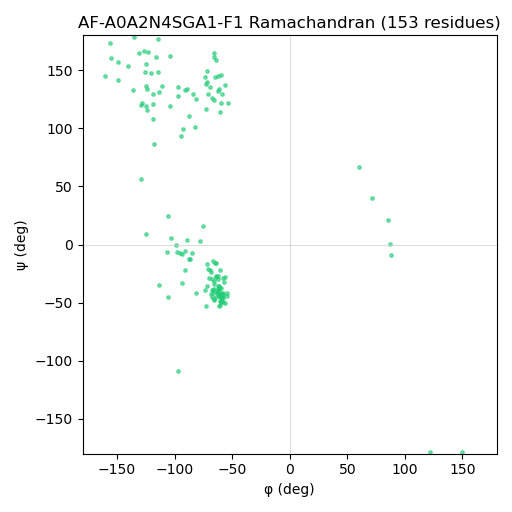 -1.099 -2.919 1.00 98.81 82 ILE A CA 1
ATOM 622 C C . ILE A 1 82 ? 1.829 -0.320 -3.103 1.00 98.81 82 ILE A C 1
ATOM 624 O O . ILE A 1 82 ? 2.902 -0.788 -2.722 1.00 98.81 82 ILE A O 1
ATOM 628 N N . THR A 1 83 ? 1.738 0.869 -3.686 1.00 98.50 83 THR A N 1
ATOM 629 C CA . THR A 1 83 ? 2.872 1.793 -3.786 1.00 98.50 83 THR A CA 1
ATOM 630 C C . THR A 1 83 ? 2.466 3.188 -3.331 1.00 98.50 83 THR A C 1
ATOM 632 O O . THR A 1 83 ? 1.280 3.471 -3.154 1.00 98.50 83 THR A O 1
ATOM 635 N N . ASP A 1 84 ? 3.446 4.040 -3.080 1.00 98.19 84 ASP A N 1
ATOM 636 C CA . ASP A 1 84 ? 3.260 5.382 -2.542 1.00 98.19 84 ASP A CA 1
ATOM 637 C C . ASP A 1 84 ? 4.368 6.301 -3.065 1.00 98.19 84 ASP A C 1
ATOM 639 O O . ASP A 1 84 ? 5.445 5.836 -3.455 1.00 98.19 84 ASP A O 1
ATOM 643 N N . GLY A 1 85 ? 4.102 7.605 -3.061 1.00 96.50 85 GLY A N 1
ATOM 644 C CA . GLY A 1 85 ? 5.065 8.617 -3.467 1.00 96.50 85 GLY A CA 1
ATOM 645 C C . GLY A 1 85 ? 6.326 8.556 -2.606 1.00 96.50 85 GLY A C 1
ATOM 646 O O . GLY A 1 85 ? 6.276 8.544 -1.373 1.00 96.50 85 GLY A O 1
ATOM 647 N N . TRP A 1 86 ? 7.486 8.520 -3.256 1.00 94.81 86 TRP A N 1
ATOM 648 C CA . TRP A 1 86 ? 8.748 8.315 -2.555 1.00 94.81 86 TRP A CA 1
ATOM 649 C C . TRP A 1 86 ? 9.181 9.538 -1.732 1.00 94.81 86 TRP A C 1
ATOM 651 O O . TRP A 1 86 ? 9.091 10.677 -2.205 1.00 94.81 86 TRP A O 1
ATOM 661 N N . PRO A 1 87 ? 9.723 9.337 -0.515 1.00 93.50 87 PRO A N 1
ATOM 662 C CA . PRO A 1 87 ? 10.378 10.403 0.226 1.00 93.50 87 PRO A CA 1
ATOM 663 C C . PRO A 1 87 ? 11.598 10.929 -0.536 1.00 93.50 87 PRO A C 1
ATOM 665 O O . PRO A 1 87 ? 12.341 10.162 -1.153 1.00 93.50 87 PRO A O 1
ATOM 668 N N . ARG A 1 88 ? 11.862 12.234 -0.430 1.00 92.00 88 ARG A N 1
ATOM 669 C CA . ARG A 1 88 ? 13.043 12.851 -1.053 1.00 92.00 88 ARG A CA 1
ATOM 670 C C . ARG A 1 88 ? 14.333 12.172 -0.592 1.00 92.00 88 ARG A C 1
ATOM 672 O O . ARG A 1 88 ? 14.515 11.945 0.602 1.00 92.00 88 ARG A O 1
ATOM 679 N N . GLY A 1 89 ? 15.249 11.938 -1.523 1.00 93.81 89 GLY A N 1
ATOM 680 C CA . GLY A 1 89 ? 16.561 11.342 -1.261 1.00 93.81 89 GLY A CA 1
ATOM 681 C C . GLY A 1 89 ? 16.569 9.814 -1.282 1.00 93.81 89 GLY A C 1
ATOM 682 O O . GLY A 1 89 ? 17.622 9.216 -1.073 1.00 93.81 89 GLY A O 1
ATOM 683 N N . THR A 1 90 ? 15.428 9.172 -1.538 1.00 95.44 90 THR A N 1
ATOM 684 C CA . THR A 1 90 ? 15.331 7.708 -1.652 1.00 95.44 90 THR A CA 1
ATOM 685 C C . THR A 1 90 ? 15.365 7.220 -3.100 1.00 95.44 90 THR A C 1
ATOM 687 O O . THR A 1 90 ? 15.457 6.017 -3.333 1.00 95.44 90 THR A O 1
ATOM 690 N N . GLU A 1 91 ? 15.344 8.128 -4.078 1.00 93.38 91 GLU A N 1
ATOM 691 C CA . GLU A 1 91 ? 15.180 7.827 -5.503 1.00 93.38 91 GLU A CA 1
ATOM 692 C C . GLU A 1 91 ? 16.317 6.950 -6.044 1.00 93.38 91 GLU A C 1
ATOM 694 O O . GLU A 1 91 ? 16.075 6.042 -6.827 1.00 93.38 91 GLU A O 1
ATOM 699 N N . GLN A 1 92 ? 17.555 7.166 -5.587 1.00 94.12 92 GLN A N 1
ATOM 700 C CA . GLN A 1 92 ? 18.721 6.378 -6.019 1.00 94.12 92 GLN A CA 1
ATOM 701 C C . GLN A 1 92 ? 18.717 4.938 -5.487 1.00 94.12 92 GLN A C 1
ATOM 703 O O . GLN A 1 92 ? 19.388 4.073 -6.041 1.00 94.12 92 GLN A O 1
ATOM 708 N N . LEU A 1 93 ? 17.977 4.695 -4.405 1.00 95.06 93 LEU A N 1
ATOM 709 C CA . LEU A 1 93 ? 17.824 3.388 -3.766 1.00 95.06 93 LEU A CA 1
ATOM 710 C C . LEU A 1 93 ? 16.473 2.754 -4.107 1.00 95.06 93 LEU A C 1
ATOM 712 O O . LEU A 1 93 ? 16.115 1.720 -3.553 1.00 95.06 93 LEU A O 1
ATOM 716 N N . SER A 1 94 ? 15.692 3.379 -4.983 1.00 95.62 94 SER A N 1
ATOM 717 C CA . SER A 1 94 ? 14.340 2.944 -5.304 1.00 95.62 94 SER A CA 1
ATOM 718 C C . SER A 1 94 ? 14.234 2.641 -6.786 1.00 95.62 94 SER A C 1
ATOM 720 O O . SER A 1 94 ? 14.901 3.248 -7.621 1.00 95.62 94 SER A O 1
ATOM 722 N N . ARG A 1 95 ? 13.387 1.671 -7.120 1.00 95.62 95 ARG A N 1
ATOM 723 C CA . ARG A 1 95 ? 13.094 1.315 -8.507 1.00 95.62 95 ARG A CA 1
ATOM 724 C C . ARG A 1 95 ? 11.591 1.415 -8.751 1.00 95.62 95 ARG A C 1
ATOM 726 O O . ARG A 1 95 ? 10.830 0.894 -7.927 1.00 95.62 95 ARG A O 1
ATOM 733 N N . PRO A 1 96 ? 11.152 2.046 -9.854 1.00 97.50 96 PRO A N 1
ATOM 734 C CA . PRO A 1 96 ? 9.733 2.153 -10.145 1.00 97.50 96 PRO A CA 1
ATOM 735 C C . PRO A 1 96 ? 9.114 0.761 -10.272 1.00 97.50 96 PRO A C 1
ATOM 737 O O . PRO A 1 96 ? 9.758 -0.168 -10.768 1.00 97.50 96 PRO A O 1
ATOM 740 N N . LEU A 1 97 ? 7.862 0.614 -9.851 1.00 98.25 97 LEU A N 1
ATOM 741 C CA . LEU A 1 97 ? 7.087 -0.586 -10.130 1.00 98.25 97 LEU A CA 1
ATOM 742 C C . LEU A 1 97 ? 6.843 -0.682 -11.641 1.00 98.25 97 LEU A C 1
ATOM 744 O O . LEU A 1 97 ? 6.340 0.260 -12.269 1.00 98.25 97 LEU A O 1
ATOM 748 N N . SER A 1 98 ? 7.236 -1.810 -12.233 1.00 97.62 98 SER A N 1
ATOM 749 C CA . SER A 1 98 ? 7.117 -2.050 -13.672 1.00 97.62 98 SER A CA 1
ATOM 750 C C . SER A 1 98 ? 5.978 -2.974 -14.062 1.00 97.62 98 SER A C 1
ATOM 752 O O . SER A 1 98 ? 5.438 -3.710 -13.235 1.00 97.62 98 SER A O 1
ATOM 754 N N . VAL A 1 99 ? 5.609 -2.935 -15.345 1.00 97.12 99 VAL A N 1
ATOM 755 C CA . VAL A 1 99 ? 4.642 -3.881 -15.916 1.00 97.12 99 VAL A CA 1
ATOM 756 C C . VAL A 1 99 ? 5.194 -5.303 -15.828 1.00 97.12 99 VAL A C 1
ATOM 758 O O . VAL A 1 99 ? 4.444 -6.232 -15.552 1.00 97.12 99 VAL A O 1
ATOM 761 N N . GLU A 1 100 ? 6.504 -5.478 -15.987 1.00 97.50 100 GLU A N 1
ATOM 762 C CA . GLU A 1 100 ? 7.187 -6.762 -15.849 1.00 97.50 100 GLU A CA 1
ATOM 763 C C . GLU A 1 100 ? 7.123 -7.286 -14.412 1.00 97.50 100 GLU A C 1
ATOM 765 O O . GLU A 1 100 ? 6.944 -8.484 -14.201 1.00 97.50 100 GLU A O 1
ATOM 770 N N . ASP A 1 101 ? 7.244 -6.406 -13.416 1.00 98.06 101 ASP A N 1
ATOM 771 C CA . ASP A 1 101 ? 7.074 -6.779 -12.011 1.00 98.06 101 ASP A CA 1
ATOM 772 C C . ASP A 1 101 ? 5.623 -7.165 -11.702 1.00 98.06 101 ASP A C 1
ATOM 774 O O . ASP A 1 101 ? 5.387 -8.207 -11.091 1.00 98.06 101 ASP A O 1
ATOM 778 N N . LEU A 1 102 ? 4.649 -6.378 -12.173 1.00 98.31 102 LEU A N 1
ATOM 779 C CA . LEU A 1 102 ? 3.223 -6.700 -12.054 1.00 98.31 102 LEU A CA 1
ATOM 780 C C . LEU A 1 102 ? 2.902 -8.050 -12.706 1.00 98.31 102 LEU A C 1
ATOM 782 O O . LEU A 1 102 ? 2.258 -8.892 -12.082 1.00 98.31 102 LEU A O 1
ATOM 786 N N . ALA A 1 103 ? 3.407 -8.296 -13.916 1.00 97.88 103 ALA A N 1
ATOM 787 C CA . ALA A 1 103 ? 3.234 -9.561 -14.619 1.00 97.88 103 ALA A CA 1
ATOM 788 C C . ALA A 1 103 ? 3.893 -10.728 -13.873 1.00 97.88 103 ALA A C 1
ATOM 790 O O . ALA A 1 103 ? 3.280 -11.788 -13.742 1.00 97.88 103 ALA A O 1
ATOM 791 N N . ARG A 1 104 ? 5.103 -10.530 -13.328 1.00 97.69 104 ARG A N 1
ATOM 792 C CA . ARG A 1 104 ? 5.797 -11.536 -12.509 1.00 97.69 104 ARG A CA 1
ATOM 793 C C . ARG A 1 104 ? 4.986 -11.915 -11.277 1.00 97.69 104 ARG A C 1
ATOM 795 O O . ARG A 1 104 ? 4.961 -13.083 -10.933 1.00 97.69 104 ARG A O 1
ATOM 802 N N . MET A 1 105 ? 4.300 -10.952 -10.663 1.00 98.31 105 MET A N 1
ATOM 803 C CA . MET A 1 105 ? 3.426 -11.177 -9.509 1.00 98.31 105 MET A CA 1
ATOM 804 C C . MET A 1 105 ? 2.057 -11.781 -9.869 1.00 98.31 105 MET A C 1
ATOM 806 O O . MET A 1 105 ? 1.228 -11.963 -8.978 1.00 98.31 105 MET A O 1
ATOM 810 N N . GLY A 1 106 ? 1.799 -12.095 -11.143 1.00 98.19 106 GLY A N 1
ATOM 811 C CA . GLY A 1 106 ? 0.525 -12.655 -11.599 1.00 98.19 106 GLY A CA 1
ATOM 812 C C . GLY A 1 106 ? -0.550 -11.610 -11.908 1.00 98.19 106 GLY A C 1
ATOM 813 O O . GLY A 1 106 ? -1.727 -11.954 -11.960 1.00 98.19 106 GLY A O 1
ATOM 814 N N . ASN A 1 107 ? -0.158 -10.358 -12.154 1.00 98.44 107 ASN A N 1
ATOM 815 C CA . ASN A 1 107 ? -1.035 -9.203 -12.366 1.00 98.44 107 ASN A CA 1
ATOM 816 C C . ASN A 1 107 ? -1.947 -8.917 -11.149 1.00 98.44 107 ASN A C 1
ATOM 818 O O . ASN A 1 107 ? -3.168 -9.035 -11.259 1.00 98.44 107 ASN A O 1
ATOM 822 N N . PRO A 1 108 ? -1.385 -8.508 -9.995 1.00 98.69 108 PRO A N 1
ATOM 823 C CA . PRO A 1 108 ? -2.149 -8.202 -8.782 1.00 98.69 108 PRO A CA 1
ATOM 824 C C . PRO A 1 108 ? -3.055 -6.978 -8.951 1.00 98.69 108 PRO A C 1
ATOM 826 O O . PRO A 1 108 ? -2.848 -6.158 -9.847 1.00 98.69 108 PRO A O 1
ATOM 829 N N . VAL A 1 109 ? -4.008 -6.785 -8.040 1.00 98.81 109 VAL A N 1
ATOM 830 C CA . VAL A 1 109 ? -4.700 -5.495 -7.912 1.00 98.81 109 VAL A CA 1
ATOM 831 C C . VAL A 1 109 ? -3.686 -4.417 -7.527 1.00 98.81 109 VAL A C 1
ATOM 833 O O . VAL A 1 109 ? -2.884 -4.615 -6.617 1.00 98.81 109 VAL A O 1
ATOM 836 N N . LEU A 1 110 ? -3.711 -3.275 -8.217 1.00 98.75 110 LEU A N 1
ATOM 837 C CA . LEU A 1 110 ? -2.789 -2.165 -7.972 1.00 98.75 110 LEU A CA 1
ATOM 838 C C . LEU A 1 110 ? -3.491 -1.029 -7.221 1.00 98.75 110 LEU A C 1
ATOM 840 O O . LEU A 1 110 ? -4.436 -0.422 -7.739 1.00 98.75 110 LEU A O 1
ATOM 844 N N . LEU A 1 111 ? -2.976 -0.716 -6.031 1.00 98.56 111 LEU A N 1
ATOM 845 C CA . LEU A 1 111 ? -3.397 0.401 -5.184 1.00 98.56 111 LEU A CA 1
ATOM 846 C C . LEU A 1 111 ? -2.230 1.387 -4.994 1.00 98.56 111 LEU A C 1
ATOM 848 O O . LEU A 1 111 ? -1.465 1.274 -4.038 1.00 98.56 111 LEU A O 1
ATOM 852 N N . PRO A 1 112 ? -2.040 2.357 -5.901 1.00 97.50 112 PRO A N 1
ATOM 853 C CA . PRO A 1 112 ? -1.074 3.421 -5.686 1.00 97.50 112 PRO A CA 1
ATOM 854 C C . PRO A 1 112 ? -1.720 4.516 -4.835 1.00 97.50 112 PRO A C 1
ATOM 856 O O . PRO A 1 112 ? -2.810 4.995 -5.160 1.00 97.50 112 PRO A O 1
ATOM 859 N N . THR A 1 113 ? -1.054 4.939 -3.764 1.00 97.06 113 THR A N 1
ATOM 860 C CA . THR A 1 113 ? -1.543 6.048 -2.943 1.00 97.06 113 THR A CA 1
ATOM 861 C C . THR A 1 113 ? -1.340 7.364 -3.706 1.00 97.06 113 THR A C 1
ATOM 863 O O . THR A 1 113 ? -0.207 7.719 -4.015 1.00 97.06 113 THR A O 1
ATOM 866 N N . PRO A 1 114 ? -2.406 8.105 -4.059 1.00 93.75 114 PRO A N 1
ATOM 867 C CA . PRO A 1 114 ? -2.293 9.398 -4.705 1.00 93.75 114 PRO A CA 1
ATOM 868 C C . PRO A 1 114 ? -1.795 10.487 -3.733 1.00 93.75 114 PRO A C 1
ATOM 870 O O . PRO A 1 114 ? -2.180 10.483 -2.561 1.00 93.75 114 PRO A O 1
ATOM 873 N N . PRO A 1 115 ? -1.063 11.495 -4.239 1.00 94.06 115 PRO A N 1
ATOM 874 C CA . PRO A 1 115 ? -0.664 11.642 -5.638 1.00 94.06 115 PRO A CA 1
ATOM 875 C C . PRO A 1 115 ? 0.427 10.638 -6.035 1.00 94.06 115 PRO A C 1
ATOM 877 O O . PRO A 1 115 ? 1.378 10.433 -5.290 1.00 94.06 115 PRO A O 1
ATOM 880 N N . PHE A 1 116 ? 0.285 10.063 -7.230 1.00 93.94 116 PHE A N 1
ATOM 881 C CA . PHE A 1 116 ? 1.251 9.137 -7.819 1.00 93.94 116 PHE A CA 1
ATOM 882 C C . PHE A 1 116 ? 1.887 9.741 -9.085 1.00 93.94 116 PHE A C 1
ATOM 884 O O . PHE A 1 116 ? 1.252 10.526 -9.795 1.00 93.94 116 PHE A O 1
ATOM 891 N N . THR A 1 117 ? 3.145 9.398 -9.358 1.00 94.88 117 THR A N 1
ATOM 892 C CA . THR A 1 117 ? 4.011 9.946 -10.402 1.00 94.88 117 THR A CA 1
ATOM 893 C C . THR A 1 117 ? 4.549 8.844 -11.316 1.00 94.88 117 THR A C 1
ATOM 895 O O . THR A 1 117 ? 5.327 7.978 -10.913 1.00 94.88 117 THR A O 1
ATOM 898 N N . VAL A 1 118 ? 4.213 8.931 -12.606 1.00 96.06 118 VAL A N 1
ATOM 899 C CA . VAL A 1 118 ? 4.840 8.099 -13.644 1.00 96.06 118 VAL A CA 1
ATOM 900 C C . VAL A 1 118 ? 6.281 8.566 -13.869 1.00 96.06 118 VAL A C 1
ATOM 902 O O . VAL A 1 118 ? 6.532 9.753 -14.064 1.00 96.06 118 VAL A O 1
ATOM 905 N N . GLY A 1 119 ? 7.229 7.633 -13.835 1.00 92.12 119 GLY A N 1
ATOM 906 C CA . GLY A 1 119 ? 8.669 7.890 -13.787 1.00 92.12 119 GLY A CA 1
ATOM 907 C C . GLY A 1 119 ? 9.228 8.052 -12.367 1.00 92.12 119 GLY A C 1
ATOM 908 O O . GLY A 1 119 ? 10.446 8.095 -12.215 1.00 92.12 119 GLY A O 1
ATOM 909 N N . GLY A 1 120 ? 8.361 8.125 -11.350 1.00 94.12 120 GLY A N 1
ATOM 910 C CA . GLY A 1 120 ? 8.716 8.057 -9.932 1.00 94.12 120 GLY A CA 1
ATOM 911 C C . GLY A 1 120 ? 8.517 6.639 -9.410 1.00 94.12 120 GLY A C 1
ATOM 912 O O . GLY A 1 120 ? 9.231 5.719 -9.796 1.00 94.12 120 GLY A O 1
ATOM 913 N N . GLU A 1 121 ? 7.505 6.438 -8.575 1.00 96.94 121 GLU A N 1
ATOM 914 C CA . GLU A 1 121 ? 7.193 5.133 -7.994 1.00 96.94 121 GLU A CA 1
ATOM 915 C C . GLU A 1 121 ? 6.595 4.122 -8.980 1.00 96.94 121 GLU A C 1
ATOM 917 O O . GLU A 1 121 ? 6.652 2.916 -8.739 1.00 96.94 121 GLU A O 1
ATOM 922 N N . LEU A 1 122 ? 6.100 4.584 -10.129 1.00 97.88 122 LEU A N 1
ATOM 923 C CA . LEU A 1 122 ? 5.531 3.755 -11.191 1.00 97.88 122 LEU A CA 1
ATOM 924 C C . LEU A 1 122 ? 6.238 4.031 -12.517 1.00 97.88 122 LEU A C 1
ATOM 926 O O . LEU A 1 122 ? 6.439 5.181 -12.888 1.00 97.88 122 LEU A O 1
ATOM 930 N N . SER A 1 123 ? 6.569 2.996 -13.287 1.00 97.00 123 SER A N 1
ATOM 931 C CA . SER A 1 123 ? 7.086 3.178 -14.662 1.00 97.00 123 SER A CA 1
ATOM 932 C C . SER A 1 123 ? 5.983 3.276 -15.723 1.00 97.00 123 SER A C 1
ATOM 934 O O . SER A 1 123 ? 6.246 3.660 -16.861 1.00 97.00 123 SER A O 1
ATOM 936 N N . VAL A 1 124 ? 4.747 2.939 -15.355 1.00 94.19 124 VAL A N 1
ATOM 937 C CA . VAL A 1 124 ? 3.573 2.945 -16.228 1.00 94.19 124 VAL A CA 1
ATOM 938 C C . VAL A 1 124 ? 2.472 3.784 -15.595 1.00 94.19 124 VAL A C 1
ATOM 940 O O . VAL A 1 124 ? 2.354 3.841 -14.375 1.00 94.19 124 VAL A O 1
ATOM 943 N N . ASP A 1 125 ? 1.651 4.421 -16.427 1.00 96.62 125 ASP A N 1
ATOM 944 C CA . ASP A 1 125 ? 0.413 5.043 -15.963 1.00 96.62 125 ASP A CA 1
ATOM 945 C C . ASP A 1 125 ? -0.501 3.969 -15.345 1.00 96.62 125 ASP A C 1
ATOM 947 O O . ASP A 1 125 ? -0.963 3.079 -16.073 1.00 96.62 125 ASP A O 1
ATOM 951 N N . PRO A 1 126 ? -0.778 4.024 -14.029 1.00 96.19 126 PRO A N 1
ATOM 952 C CA . PRO A 1 126 ? -1.576 3.002 -13.372 1.00 96.19 126 PRO A CA 1
ATOM 953 C C . PRO A 1 126 ? -3.009 2.984 -13.910 1.00 96.19 126 PRO A C 1
ATOM 955 O O . PRO A 1 126 ? -3.602 1.917 -13.973 1.00 96.19 126 PRO A O 1
ATOM 958 N N . CYS A 1 127 ? -3.550 4.096 -14.419 1.00 95.94 127 CYS A N 1
ATOM 959 C CA . CYS A 1 127 ? -4.888 4.121 -15.019 1.00 95.94 127 CYS A CA 1
ATOM 960 C C . CYS A 1 127 ? -4.991 3.276 -16.301 1.00 95.94 127 CYS A C 1
ATOM 962 O O . CYS A 1 127 ? -6.094 2.961 -16.747 1.00 95.94 127 CYS A O 1
ATOM 964 N N . ARG A 1 128 ? -3.856 2.902 -16.905 1.00 96.50 128 ARG A N 1
ATOM 965 C CA . ARG A 1 128 ? -3.793 2.003 -18.068 1.00 96.50 128 ARG A CA 1
ATOM 966 C C . ARG A 1 128 ? -3.596 0.539 -17.681 1.00 96.50 128 ARG A C 1
ATOM 968 O O . ARG A 1 128 ? -3.666 -0.325 -18.554 1.00 96.50 128 ARG A O 1
ATOM 975 N N . TYR A 1 129 ? -3.333 0.256 -16.409 1.00 97.88 129 TYR A N 1
ATOM 976 C CA . TYR A 1 129 ? -3.184 -1.099 -15.907 1.00 97.88 129 TYR A CA 1
ATOM 977 C C . TYR A 1 129 ? -4.568 -1.727 -15.643 1.00 97.88 129 TYR A C 1
ATOM 979 O O . TYR A 1 129 ? -5.355 -1.144 -14.897 1.00 97.88 129 TYR A O 1
ATOM 987 N N . PRO A 1 130 ? -4.893 -2.909 -16.212 1.00 97.56 130 PRO A N 1
ATOM 988 C CA . PRO A 1 130 ? -6.246 -3.474 -16.143 1.00 97.56 130 PRO A CA 1
ATOM 989 C C . PRO A 1 130 ? -6.794 -3.714 -14.733 1.00 97.56 130 PRO A C 1
ATOM 991 O O . PRO A 1 130 ? -8.005 -3.665 -14.542 1.00 97.56 130 PRO A O 1
ATOM 994 N N . HIS A 1 131 ? -5.926 -3.979 -13.752 1.00 98.31 131 HIS A N 1
ATOM 995 C CA . HIS A 1 131 ? -6.325 -4.246 -12.364 1.00 98.31 131 HIS A CA 1
ATOM 996 C C . HIS A 1 131 ? -6.035 -3.061 -11.432 1.00 98.31 131 HIS A C 1
ATOM 998 O O . HIS A 1 131 ? -5.853 -3.232 -10.226 1.00 98.31 131 HIS A O 1
ATOM 1004 N N . PHE A 1 132 ? -5.957 -1.846 -11.975 1.00 98.38 132 PHE A N 1
ATOM 1005 C CA . PHE A 1 132 ? -5.897 -0.637 -11.165 1.00 98.38 132 PHE A CA 1
ATOM 1006 C C . PHE A 1 132 ? -7.212 -0.417 -10.419 1.00 98.38 132 PHE A C 1
ATOM 1008 O O . PHE A 1 132 ? -8.280 -0.351 -11.023 1.00 98.38 132 PHE A O 1
ATOM 1015 N N . ALA A 1 133 ? -7.117 -0.257 -9.099 1.00 98.12 133 ALA A N 1
ATOM 1016 C CA . ALA A 1 133 ? -8.274 -0.058 -8.231 1.00 98.12 133 ALA A CA 1
ATOM 1017 C C . ALA A 1 133 ? -8.186 1.215 -7.376 1.00 98.12 133 ALA A C 1
ATOM 1019 O O . ALA A 1 133 ? -9.040 1.434 -6.519 1.00 98.12 133 A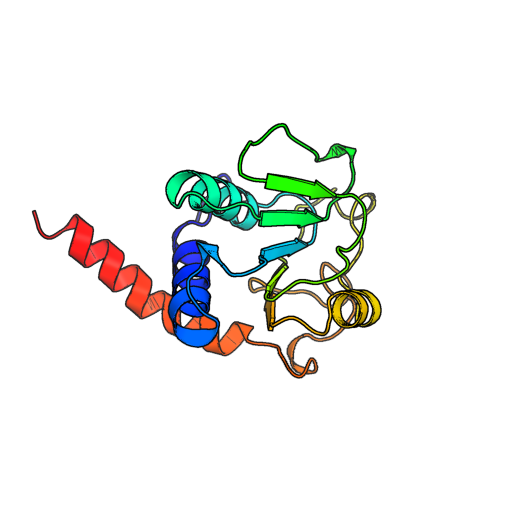LA A O 1
ATOM 1020 N N . GLY A 1 134 ? -7.200 2.087 -7.624 1.00 96.44 134 GLY A N 1
ATOM 1021 C CA . GLY A 1 134 ? -6.966 3.278 -6.804 1.00 96.44 134 GLY A CA 1
ATOM 1022 C C . GLY A 1 134 ? -8.204 4.170 -6.668 1.00 96.44 134 GLY A C 1
ATOM 1023 O O . GLY A 1 134 ? -8.544 4.580 -5.568 1.00 96.44 134 GLY A O 1
ATOM 1024 N N . TYR A 1 135 ? -8.950 4.432 -7.745 1.00 97.19 135 TYR A N 1
ATOM 1025 C CA . TYR A 1 135 ? -10.150 5.278 -7.646 1.00 97.19 135 TYR A CA 1
ATOM 1026 C C . TYR A 1 135 ? -11.327 4.614 -6.928 1.00 97.19 135 TYR A C 1
ATOM 1028 O O . TYR A 1 135 ? -12.053 5.301 -6.211 1.00 97.19 135 TYR A O 1
ATOM 1036 N N . GLU A 1 136 ? -11.518 3.304 -7.089 1.00 97.56 136 GLU A N 1
ATOM 1037 C CA . GLU A 1 136 ? -12.572 2.580 -6.371 1.00 97.56 136 GLU A CA 1
ATOM 1038 C C . GLU A 1 136 ? -12.263 2.509 -4.874 1.00 97.56 136 GLU A C 1
ATOM 1040 O O . GLU A 1 136 ? -13.136 2.808 -4.060 1.00 97.56 136 GLU A O 1
ATOM 1045 N N . GLN A 1 137 ? -11.004 2.245 -4.510 1.00 97.50 137 GLN A N 1
ATOM 1046 C CA . GLN A 1 137 ? -10.545 2.335 -3.126 1.00 97.50 137 GLN A CA 1
ATOM 1047 C C . GLN A 1 137 ? -10.772 3.745 -2.557 1.00 97.50 137 GLN A C 1
ATOM 1049 O O . GLN A 1 137 ? -11.311 3.879 -1.458 1.00 97.50 137 GLN A O 1
ATOM 1054 N N . LYS A 1 138 ? -10.470 4.818 -3.305 1.00 97.38 138 LYS A N 1
ATOM 1055 C CA . LYS A 1 138 ? -10.578 6.194 -2.779 1.00 97.38 138 LYS A CA 1
ATOM 1056 C C . LYS A 1 138 ? -11.999 6.600 -2.416 1.00 97.38 138 LYS A C 1
ATOM 1058 O O . LYS A 1 138 ? -12.184 7.403 -1.499 1.00 97.38 138 LYS A O 1
ATOM 1063 N N . LYS A 1 139 ? -13.013 6.020 -3.070 1.00 98.12 139 LYS A N 1
ATOM 1064 C CA . LYS A 1 139 ? -14.426 6.221 -2.701 1.00 98.12 139 LYS A CA 1
ATOM 1065 C C . LYS A 1 139 ? -14.722 5.756 -1.270 1.00 98.12 139 LYS A C 1
ATOM 1067 O O . LYS A 1 139 ? -15.683 6.232 -0.668 1.00 98.12 139 LYS A O 1
ATOM 1072 N N . LEU A 1 140 ? -13.894 4.868 -0.713 1.00 98.50 140 LEU A N 1
ATOM 1073 C CA . LEU A 1 140 ? -14.068 4.283 0.614 1.00 98.50 140 LEU A CA 1
ATOM 1074 C C . LEU A 1 140 ? -13.457 5.120 1.744 1.00 98.50 140 LEU A C 1
ATOM 1076 O O . LEU A 1 140 ? -13.808 4.902 2.902 1.00 98.50 140 LEU A O 1
ATOM 1080 N N . LEU A 1 141 ? -12.635 6.131 1.440 1.00 98.31 141 LEU A N 1
ATOM 1081 C CA . LEU A 1 141 ? -12.044 6.993 2.470 1.00 98.31 141 LEU A CA 1
ATOM 1082 C C . LEU A 1 141 ? -13.102 7.657 3.354 1.00 98.31 141 LEU A C 1
ATOM 1084 O O . LEU A 1 141 ? -13.027 7.576 4.578 1.00 98.31 141 LEU A O 1
ATOM 1088 N N . LEU A 1 142 ? -14.108 8.291 2.747 1.00 98.31 142 LEU A N 1
ATOM 1089 C CA . LEU A 1 142 ? -15.169 8.968 3.492 1.00 98.31 142 LEU A CA 1
ATOM 1090 C C . LEU A 1 142 ? -15.982 8.007 4.381 1.00 98.31 142 LEU A C 1
ATOM 1092 O O . LEU A 1 142 ? -16.119 8.301 5.572 1.00 98.31 142 LEU A O 1
ATOM 1096 N N . PRO A 1 143 ? -16.550 6.891 3.876 1.00 98.19 143 PRO A N 1
ATOM 1097 C CA . PRO A 1 143 ? -17.315 5.986 4.730 1.00 98.19 143 PRO A CA 1
ATOM 1098 C C . PRO A 1 143 ? -16.462 5.355 5.838 1.00 98.19 143 PRO A C 1
ATOM 1100 O O . PRO A 1 143 ? -16.934 5.279 6.971 1.00 98.19 143 PRO A O 1
ATOM 1103 N N . VAL A 1 144 ? -15.203 4.993 5.569 1.00 98.38 144 VAL A N 1
ATOM 1104 C CA . VAL A 1 144 ? -14.296 4.432 6.587 1.00 98.38 144 VAL A CA 1
ATOM 1105 C C . VAL A 1 144 ? -13.975 5.464 7.666 1.00 98.38 144 VAL A C 1
ATOM 1107 O O . VAL A 1 144 ? -14.110 5.179 8.853 1.00 98.38 144 VAL A O 1
ATOM 1110 N N . GLN A 1 145 ? -13.630 6.698 7.290 1.00 98.31 145 GLN A N 1
ATOM 1111 C CA . GLN A 1 145 ? -13.367 7.767 8.259 1.00 98.31 145 GLN A CA 1
ATOM 1112 C C . GLN A 1 145 ? -14.601 8.091 9.108 1.00 98.31 145 GLN A C 1
ATOM 1114 O O . GLN A 1 145 ? -14.480 8.307 10.314 1.00 98.31 145 GLN A O 1
ATOM 1119 N N . ARG A 1 146 ? -15.802 8.076 8.513 1.00 98.50 146 ARG A N 1
ATOM 1120 C CA . ARG A 1 146 ? -17.059 8.220 9.261 1.00 98.50 146 ARG A CA 1
ATOM 1121 C C . ARG A 1 146 ? -17.254 7.088 10.265 1.00 98.50 146 ARG A C 1
ATOM 1123 O O . ARG A 1 146 ? -17.626 7.377 11.398 1.00 98.50 146 ARG A O 1
ATOM 1130 N N . ALA A 1 147 ? -16.979 5.842 9.880 1.00 98.12 147 ALA A N 1
ATOM 1131 C CA . ALA A 1 147 ? -17.072 4.696 10.780 1.00 98.12 147 ALA A CA 1
ATOM 1132 C C . ALA A 1 147 ? -16.087 4.813 11.956 1.00 98.12 147 ALA A C 1
ATOM 1134 O O . ALA A 1 147 ? -16.471 4.571 13.097 1.00 98.12 147 ALA A O 1
ATOM 1135 N N . VAL A 1 148 ? -14.854 5.272 11.703 1.00 97.25 148 VAL A N 1
ATOM 1136 C CA . VAL A 1 148 ? -13.866 5.555 12.759 1.00 97.25 148 VAL A CA 1
ATOM 1137 C C . VAL A 1 148 ? -14.395 6.608 13.734 1.00 97.25 148 VAL A C 1
ATOM 1139 O O . VAL A 1 148 ? -14.373 6.388 14.942 1.00 97.25 148 VAL A O 1
ATOM 1142 N N . LEU A 1 149 ? -14.920 7.731 13.233 1.00 98.12 149 LEU A N 1
ATOM 1143 C CA . LEU A 1 149 ? -15.490 8.776 14.091 1.00 98.12 149 LEU A CA 1
ATOM 1144 C C . LEU A 1 149 ? -16.680 8.263 14.906 1.00 98.12 149 LEU A C 1
ATOM 1146 O O . LEU A 1 149 ? -16.758 8.527 16.100 1.00 98.12 149 LEU A O 1
ATOM 1150 N N . GLN A 1 150 ? -17.590 7.514 14.283 1.00 97.88 150 GLN A N 1
ATOM 1151 C CA . GLN A 1 150 ? -18.737 6.924 14.974 1.00 97.88 150 GLN A CA 1
ATOM 1152 C C . GLN A 1 150 ? -18.297 5.966 16.078 1.00 97.88 150 GLN A C 1
ATOM 1154 O O . GLN A 1 150 ? -18.836 6.039 17.174 1.00 97.88 150 GLN A O 1
ATOM 1159 N N . HIS A 1 151 ? -17.304 5.115 15.818 1.00 96.44 151 HIS A N 1
ATOM 1160 C CA . HIS A 1 151 ? -16.760 4.209 16.824 1.00 96.44 151 HIS A CA 1
ATOM 1161 C C . HIS A 1 151 ? -16.162 4.966 18.018 1.00 96.44 151 HIS A C 1
ATOM 1163 O O . HIS A 1 151 ? -16.430 4.610 19.161 1.00 96.44 151 HIS A O 1
ATOM 1169 N N . LEU A 1 152 ? -15.405 6.039 17.762 1.00 96.50 152 LEU A N 1
ATOM 1170 C CA . LEU A 1 152 ? -14.782 6.853 18.812 1.00 96.50 152 LEU A CA 1
ATOM 1171 C C . LEU A 1 152 ? -15.789 7.683 19.624 1.00 96.50 152 LEU A C 1
ATOM 1173 O O . LEU A 1 152 ? -15.524 7.986 20.782 1.00 96.50 152 LEU A O 1
ATOM 1177 N N . LEU A 1 153 ? -16.916 8.069 19.019 1.00 96.94 153 LEU A N 1
ATOM 1178 C CA . LEU A 1 153 ? -17.958 8.895 19.641 1.00 96.94 153 LEU A CA 1
ATOM 1179 C C . LEU A 1 153 ? -19.111 8.081 20.241 1.00 96.94 153 LEU A C 1
ATOM 1181 O O . LEU A 1 153 ? -19.979 8.664 20.880 1.00 96.94 153 LEU A O 1
ATOM 1185 N N . ALA A 1 154 ? -19.148 6.763 20.033 1.00 91.25 154 ALA A N 1
ATOM 1186 C CA . ALA A 1 154 ? -20.184 5.874 20.566 1.00 91.25 154 ALA A CA 1
ATOM 1187 C C . ALA A 1 154 ? -20.030 5.574 22.074 1.00 91.25 154 ALA A C 1
ATOM 1189 O O . ALA A 1 154 ? -20.630 4.620 22.568 1.00 91.25 154 ALA A O 1
ATOM 1190 N N . THR A 1 155 ? -19.221 6.368 22.780 1.00 61.19 155 THR A N 1
ATOM 1191 C CA . THR A 1 155 ? -19.089 6.375 24.243 1.00 61.19 155 THR A CA 1
ATOM 1192 C C . THR A 1 155 ? -20.351 6.860 24.934 1.00 61.19 155 THR A C 1
ATOM 1194 O O . THR A 1 155 ? -20.852 7.933 24.522 1.00 61.19 155 THR A O 1
#

Secondary structure (DSSP, 8-state):
--SS--HHHHHHHHHHHHHHT--GGGS-EEEESS--HHHHHHHHHHHHHT--EEEE--GGG----TTEEEESS--S--SEEEE-PPPTT-GGG--PBPHHHHHHTTS-EEEEPSS--BTTTBSS-GGGSTTB-HHHHHTTHHHHHHHHHHHHH--

pLDDT: mean 97.1, std 3.35, range [61.19, 98.88]

Foldseek 3Di:
DDQQADQLLLLLVQVCCCPPVHNSQPFAEEEAWA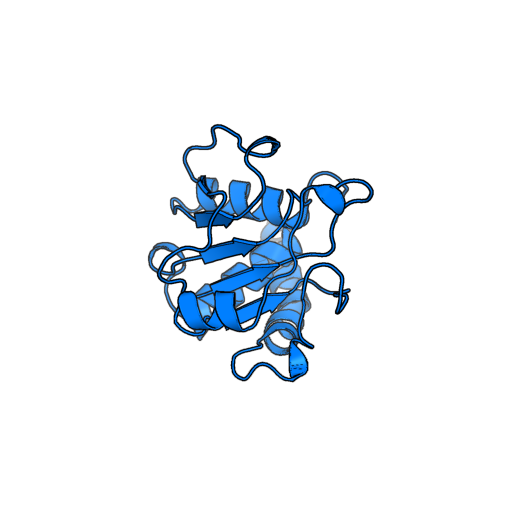DGRHVNNVLVVLVVVVHAYEYAFAPVRDDDRPRYHYDVDQDQAGQEYEYEFDDPPCQVRHDADEPVSCVSRVNHQYAYDPPDDCVTNHVDDLVPRPRHCNVVSVVRSVVSVVVVVCVVPVD

Solvent-accessible surface area (backbone atoms only — not comparable to full-atom values): 8571 Å² total; per-residue (Å²): 121,53,87,72,30,24,55,67,58,45,53,17,48,49,50,40,38,38,76,74,77,38,61,56,75,78,46,44,40,32,39,48,41,69,92,42,24,54,52,47,28,44,50,51,46,25,55,76,69,70,27,65,34,37,38,29,29,43,71,92,72,62,73,96,46,97,29,47,49,69,33,77,56,82,59,77,60,32,53,32,38,35,36,49,61,72,61,90,90,43,64,92,62,45,68,44,49,39,71,68,54,37,52,50,14,69,56,30,38,35,40,57,43,80,77,72,46,71,75,49,52,22,64,50,64,55,92,75,42,94,46,50,40,40,70,68,37,57,67,34,37,61,62,46,52,50,51,54,51,50,64,72,63,70,114